Protein AF-A0A077QL08-F1 (afdb_monomer)

Secondary structure (DSSP, 8-state):
----SSSTTGGGT--HHHHHHHHHHHHHHHHHTT-HHHHT-GGGSTTTTT--------SPPP--HHHHHHHHHHHHHH-HHHHHHHHHHHHHT--HHHHHHGGGTHHHHHHHHHHHHHHHHHTTT-SS--SSHHHHHHHHHHHHHHTT--GGGSS--

Nearest PDB structures (foldseek):
  7qj9-assembly1_l  TM=2.020E-01  e=8.442E+00  Homo sapiens

Solvent-accessible surface area (backbone atoms only — not comparable to full-atom values): 9547 Å² total; per-residue (Å²): 140,86,89,85,82,68,55,81,62,60,74,69,71,54,57,55,63,57,57,53,49,51,54,50,50,50,36,49,51,28,46,75,72,69,36,52,73,61,49,70,28,70,79,72,31,50,65,71,52,68,49,57,87,66,78,85,75,73,93,76,76,86,83,50,69,73,63,47,52,59,52,44,53,57,28,47,76,72,34,62,67,58,26,51,34,55,52,49,20,66,77,70,68,41,52,77,66,53,33,73,61,37,76,84,46,49,68,61,51,48,55,52,48,55,52,48,50,55,49,10,63,78,48,81,70,28,81,60,92,46,98,47,69,68,56,33,53,49,50,48,58,55,51,41,45,73,74,61,68,48,86,80,73,84,78,81,133

Structure (mmCIF, N/CA/C/O backbone):
data_AF-A0A077QL08-F1
#
_entry.id   AF-A0A077QL08-F1
#
loop_
_atom_site.group_PDB
_atom_site.id
_atom_site.type_symbol
_atom_site.label_atom_id
_atom_site.label_alt_id
_atom_site.label_comp_id
_atom_site.label_asym_id
_atom_site.label_entity_id
_atom_site.label_seq_id
_atom_site.pdbx_PDB_ins_code
_atom_site.Cartn_x
_atom_site.Cartn_y
_atom_site.Cartn_z
_atom_site.occupancy
_atom_site.B_iso_or_equiv
_atom_site.auth_seq_id
_atom_site.auth_comp_id
_atom_site.auth_asym_id
_atom_site.auth_atom_id
_atom_site.pdbx_PDB_model_num
ATOM 1 N N . MET A 1 1 ? 16.207 -1.515 -48.789 1.00 38.66 1 MET A N 1
ATOM 2 C CA . MET A 1 1 ? 15.641 -2.807 -48.350 1.00 38.66 1 MET A CA 1
ATOM 3 C C . MET A 1 1 ? 16.677 -3.534 -47.507 1.00 38.66 1 MET A C 1
ATOM 5 O O . MET A 1 1 ? 17.671 -3.968 -48.064 1.00 38.66 1 MET A O 1
ATOM 9 N N . ASN A 1 2 ? 16.485 -3.603 -46.186 1.00 32.75 2 ASN A N 1
ATOM 10 C CA . ASN A 1 2 ? 17.040 -4.668 -45.342 1.00 32.75 2 ASN A CA 1
ATOM 11 C C . ASN A 1 2 ? 16.277 -4.679 -44.001 1.00 32.75 2 ASN A C 1
ATOM 13 O O . ASN A 1 2 ? 16.663 -4.019 -43.041 1.00 32.75 2 ASN A O 1
ATOM 17 N N . THR A 1 3 ? 15.128 -5.354 -43.971 1.00 37.84 3 THR A N 1
ATOM 18 C CA . THR A 1 3 ? 14.244 -5.509 -42.798 1.00 37.84 3 THR A CA 1
ATOM 19 C C . THR A 1 3 ? 14.320 -6.941 -42.257 1.00 37.84 3 THR A C 1
ATOM 21 O O . THR A 1 3 ? 13.299 -7.570 -42.003 1.00 37.84 3 THR A O 1
ATOM 24 N N . GLY A 1 4 ? 15.530 -7.494 -42.141 1.00 39.28 4 GLY A N 1
ATOM 25 C CA . GLY A 1 4 ? 15.751 -8.922 -41.869 1.00 39.28 4 GLY A CA 1
ATOM 26 C C . GLY A 1 4 ? 16.067 -9.313 -40.420 1.00 39.28 4 GLY A C 1
ATOM 27 O O . GLY A 1 4 ? 16.577 -10.406 -40.214 1.00 39.28 4 GLY A O 1
ATOM 28 N N . GLY A 1 5 ? 15.845 -8.454 -39.416 1.00 40.09 5 GLY A N 1
ATOM 29 C CA . GLY A 1 5 ? 16.448 -8.664 -38.085 1.00 40.09 5 GLY A CA 1
ATOM 30 C C . GLY A 1 5 ? 15.536 -8.929 -36.882 1.00 40.09 5 GLY A C 1
ATOM 31 O O . GLY A 1 5 ? 16.052 -9.337 -35.849 1.00 40.09 5 GLY A O 1
ATOM 32 N N . SER A 1 6 ? 14.220 -8.688 -36.937 1.00 46.84 6 SER A N 1
ATOM 33 C CA . SER A 1 6 ? 13.403 -8.616 -35.701 1.00 46.84 6 SER A CA 1
ATOM 34 C C . SER A 1 6 ? 12.087 -9.395 -35.750 1.00 46.84 6 SER A C 1
ATOM 36 O O . SER A 1 6 ? 11.026 -8.899 -35.373 1.00 46.84 6 SER A O 1
ATOM 38 N N . THR A 1 7 ? 12.127 -10.635 -36.234 1.00 46.81 7 THR A N 1
ATOM 39 C CA . THR A 1 7 ? 10.940 -11.512 -36.244 1.00 46.81 7 THR A CA 1
ATOM 40 C C . THR A 1 7 ? 11.072 -12.746 -35.353 1.00 46.81 7 THR A C 1
ATOM 42 O O . THR A 1 7 ? 10.050 -13.226 -34.878 1.00 46.81 7 THR A O 1
ATOM 45 N N . ALA A 1 8 ? 12.286 -13.207 -35.025 1.00 48.47 8 ALA A N 1
ATOM 46 C CA . ALA A 1 8 ? 12.485 -14.521 -34.394 1.00 48.47 8 ALA A CA 1
ATOM 47 C C . ALA A 1 8 ? 12.072 -14.631 -32.907 1.00 48.47 8 ALA A C 1
ATOM 49 O O . ALA A 1 8 ? 11.706 -15.713 -32.456 1.00 48.47 8 ALA A O 1
ATOM 50 N N . TYR A 1 9 ? 12.114 -13.539 -32.131 1.00 53.44 9 TYR A N 1
ATOM 51 C CA . TYR A 1 9 ? 11.704 -13.552 -30.711 1.00 53.44 9 TYR A CA 1
ATOM 52 C C . TYR A 1 9 ? 10.244 -13.125 -30.510 1.00 53.44 9 TYR A C 1
ATOM 54 O O . TYR A 1 9 ? 9.541 -13.667 -29.660 1.00 53.44 9 TYR A O 1
ATOM 62 N N . SER A 1 10 ? 9.748 -12.203 -31.342 1.00 53.22 10 SER A N 1
ATOM 63 C CA . SER A 1 10 ? 8.327 -11.822 -31.353 1.00 53.22 10 SER A CA 1
ATOM 64 C C . SER A 1 10 ? 7.427 -12.988 -31.786 1.00 53.22 10 SER A C 1
ATOM 66 O O . SER A 1 10 ? 6.291 -13.079 -31.327 1.00 53.22 10 SER A O 1
ATOM 68 N N . SER A 1 11 ? 7.936 -13.915 -32.609 1.00 55.31 11 SER A N 1
ATOM 69 C CA . SER A 1 11 ? 7.238 -15.153 -32.984 1.00 55.31 11 SER A CA 1
ATOM 70 C C . SER A 1 11 ? 7.088 -16.161 -31.838 1.00 55.31 11 SER A C 1
ATOM 72 O O . SER A 1 11 ? 6.297 -17.088 -31.964 1.00 55.31 11 SER A O 1
ATOM 74 N N . GLN A 1 12 ? 7.796 -15.980 -30.715 1.00 66.56 12 GLN A N 1
ATOM 75 C CA . GLN A 1 12 ? 7.643 -16.793 -29.498 1.00 66.56 12 GLN A CA 1
ATOM 76 C C . GLN A 1 12 ? 6.587 -16.225 -28.528 1.00 66.56 12 GLN A C 1
ATOM 78 O O . GLN A 1 12 ? 6.436 -16.720 -27.414 1.00 66.56 12 GLN A O 1
ATOM 83 N N . GLY A 1 13 ? 5.864 -15.165 -28.915 1.00 72.12 13 GLY A N 1
ATOM 84 C CA . GLY A 1 13 ? 4.798 -14.565 -28.100 1.00 72.12 13 GLY A CA 1
ATOM 85 C C . GLY A 1 13 ? 5.284 -13.708 -26.924 1.00 72.12 13 GLY A C 1
ATOM 86 O O . GLY A 1 13 ? 4.476 -13.271 -26.105 1.00 72.12 13 GLY A O 1
ATOM 87 N N . VAL A 1 14 ? 6.588 -13.430 -26.824 1.00 79.00 14 VAL A N 1
ATOM 88 C CA . VAL A 1 14 ? 7.150 -12.600 -25.750 1.00 79.00 14 VAL A CA 1
ATOM 89 C C . VAL A 1 14 ? 6.775 -11.130 -25.960 1.00 79.00 14 VAL A C 1
ATOM 91 O O . VAL A 1 14 ? 6.979 -10.551 -27.029 1.00 79.00 14 VAL A O 1
ATOM 94 N N . ALA A 1 15 ? 6.248 -10.488 -24.915 1.00 81.62 15 ALA A N 1
ATOM 95 C CA . ALA A 1 15 ? 5.868 -9.082 -24.972 1.00 81.62 15 ALA A CA 1
ATOM 96 C C . ALA A 1 15 ? 7.088 -8.178 -25.225 1.00 81.62 15 ALA A C 1
ATOM 98 O O . ALA A 1 15 ? 8.110 -8.282 -24.546 1.00 81.62 15 ALA A O 1
ATOM 99 N N . LYS A 1 16 ? 6.947 -7.193 -26.124 1.00 83.75 16 LYS A N 1
ATOM 100 C CA . LYS A 1 16 ? 8.015 -6.229 -26.467 1.00 83.75 16 LYS A CA 1
ATOM 101 C C . LYS A 1 16 ? 8.669 -5.575 -25.241 1.00 83.75 16 LYS A C 1
ATOM 103 O O . LYS A 1 16 ? 9.870 -5.323 -25.244 1.00 83.75 16 LYS A O 1
ATOM 108 N N . ARG A 1 17 ? 7.902 -5.306 -24.175 1.00 82.25 17 ARG A N 1
ATOM 109 C CA . ARG A 1 17 ? 8.410 -4.703 -22.928 1.00 82.25 17 ARG A CA 1
ATOM 110 C C . ARG A 1 17 ? 9.380 -5.623 -22.177 1.00 82.25 17 ARG A C 1
ATOM 112 O O . ARG A 1 17 ? 10.333 -5.116 -21.589 1.00 82.25 17 ARG A O 1
ATOM 119 N N . THR A 1 18 ? 9.158 -6.935 -22.217 1.00 84.88 18 THR A N 1
ATOM 120 C CA . THR A 1 18 ? 10.048 -7.939 -21.619 1.00 84.88 18 THR A CA 1
ATOM 121 C C . THR A 1 18 ? 11.399 -7.921 -22.322 1.00 84.88 18 THR A C 1
ATOM 123 O O . THR A 1 18 ? 12.413 -7.679 -21.675 1.00 84.88 18 THR A O 1
ATOM 126 N N . VAL A 1 19 ? 11.400 -7.978 -23.657 1.00 86.25 19 VAL A N 1
ATOM 127 C CA . VAL A 1 19 ? 12.632 -7.906 -24.463 1.00 86.25 19 VAL A CA 1
ATOM 128 C C . VAL A 1 19 ? 13.360 -6.567 -24.267 1.00 86.25 19 VAL A C 1
ATOM 130 O O . VAL A 1 19 ? 14.582 -6.508 -24.165 1.00 86.25 19 VAL A O 1
ATOM 133 N N . GLN A 1 20 ? 12.627 -5.454 -24.135 1.00 86.56 20 GLN A N 1
ATOM 134 C CA . GLN A 1 20 ? 13.236 -4.162 -23.790 1.00 86.56 20 GLN A CA 1
ATOM 135 C C . GLN A 1 20 ? 13.911 -4.156 -22.407 1.00 86.56 20 GLN A C 1
ATOM 137 O O . GLN A 1 20 ? 14.927 -3.473 -22.231 1.00 86.56 20 GLN A O 1
ATOM 142 N N . ASN A 1 21 ? 13.328 -4.835 -21.415 1.00 86.94 21 ASN A N 1
ATOM 143 C CA . ASN A 1 21 ? 13.916 -4.959 -20.081 1.00 86.94 21 ASN A CA 1
ATOM 144 C C . ASN A 1 21 ? 15.188 -5.807 -20.127 1.00 86.94 21 ASN A C 1
ATOM 146 O O . ASN A 1 21 ? 16.210 -5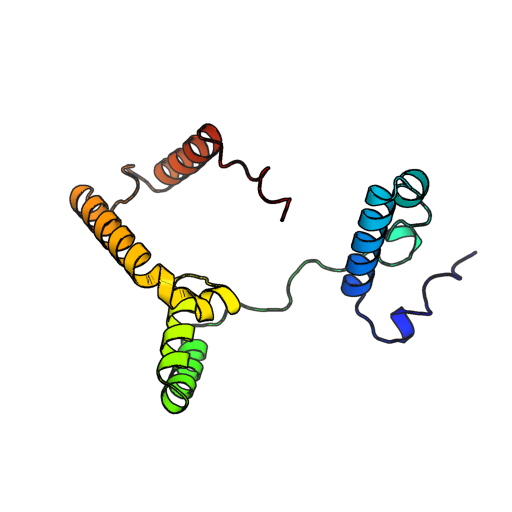.366 -19.609 1.00 86.94 21 ASN A O 1
ATOM 150 N N . GLU A 1 22 ? 15.155 -6.943 -20.821 1.00 88.31 22 GLU A N 1
ATOM 151 C CA . GLU A 1 22 ? 16.322 -7.805 -21.046 1.00 88.31 22 GLU A CA 1
ATOM 152 C C . GLU A 1 22 ? 17.462 -7.043 -21.728 1.00 88.31 22 GLU A C 1
ATOM 154 O O . GLU A 1 22 ? 18.576 -7.003 -21.215 1.00 88.31 22 GLU A O 1
ATOM 159 N N . MET A 1 23 ? 17.176 -6.317 -22.814 1.00 88.00 23 MET A N 1
ATOM 160 C CA . MET A 1 23 ? 18.171 -5.470 -23.484 1.00 88.00 23 MET A CA 1
ATOM 161 C C . MET A 1 23 ? 18.752 -4.389 -22.567 1.00 88.00 23 MET A C 1
ATOM 163 O O . 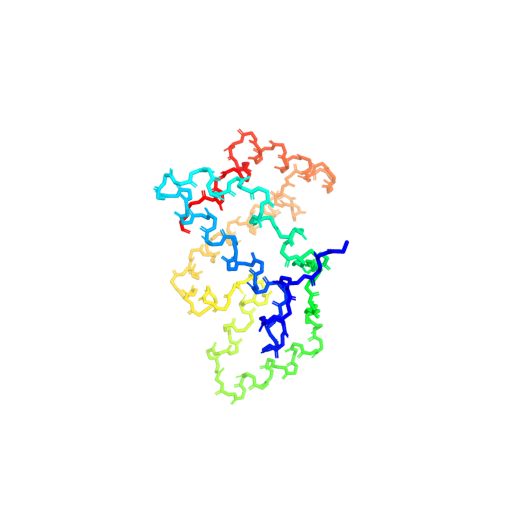MET A 1 23 ? 19.906 -3.991 -22.716 1.00 88.00 23 MET A O 1
ATOM 167 N N . SER A 1 24 ? 17.963 -3.880 -21.619 1.00 85.81 24 SER A N 1
ATOM 168 C CA . SER A 1 24 ? 18.448 -2.903 -20.639 1.00 85.81 24 SER A CA 1
ATOM 169 C C . SER A 1 24 ? 19.354 -3.552 -19.592 1.00 85.81 24 SER A C 1
ATOM 171 O O . SER A 1 24 ? 20.355 -2.947 -19.215 1.00 85.81 24 SER A O 1
ATOM 173 N N . ALA A 1 25 ? 19.058 -4.788 -19.183 1.00 87.69 25 ALA A N 1
ATOM 174 C CA . ALA A 1 2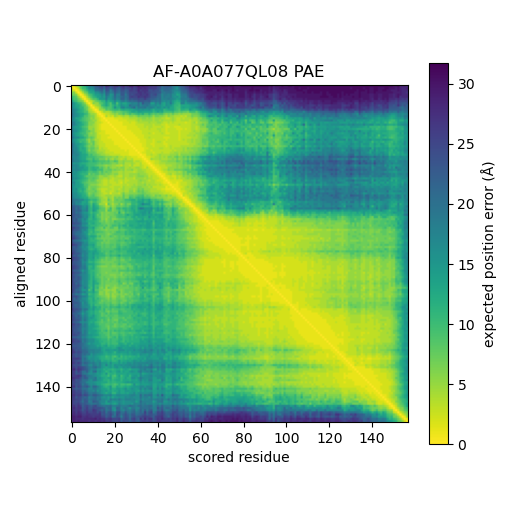5 ? 19.934 -5.582 -18.328 1.00 87.69 25 ALA A CA 1
ATOM 175 C C . ALA A 1 25 ? 21.259 -5.917 -19.035 1.00 87.69 25 ALA A C 1
ATOM 177 O O . ALA A 1 25 ? 22.321 -5.684 -18.467 1.00 87.69 25 ALA A O 1
ATOM 178 N N . LEU A 1 26 ? 21.215 -6.354 -20.298 1.00 87.94 26 LEU A N 1
ATOM 179 C CA . LEU A 1 26 ? 22.412 -6.635 -21.101 1.00 87.94 26 LEU A CA 1
ATOM 180 C C . LEU A 1 26 ? 23.315 -5.406 -21.250 1.00 87.94 26 LEU A C 1
ATOM 182 O O . LEU A 1 26 ? 24.525 -5.504 -21.071 1.00 87.94 26 LEU A O 1
ATOM 186 N N . ARG A 1 27 ? 22.736 -4.227 -21.505 1.00 86.38 27 ARG A N 1
ATOM 187 C CA . ARG A 1 27 ? 23.502 -2.971 -21.546 1.00 86.38 27 ARG A CA 1
ATOM 188 C C . ARG A 1 27 ? 24.160 -2.652 -20.203 1.00 86.38 27 ARG A C 1
ATOM 190 O O . ARG A 1 27 ? 25.318 -2.250 -20.189 1.00 86.38 27 ARG A O 1
ATOM 197 N N . ASN A 1 28 ? 23.469 -2.876 -19.083 1.00 87.19 28 ASN A N 1
ATOM 198 C CA . ASN A 1 28 ? 24.083 -2.719 -17.761 1.00 87.19 28 ASN A CA 1
ATOM 199 C C . ASN A 1 28 ? 25.248 -3.701 -17.552 1.00 87.19 28 ASN A C 1
ATOM 201 O O . ASN A 1 28 ? 26.287 -3.285 -17.051 1.00 87.19 28 ASN A O 1
ATOM 205 N N . ILE A 1 29 ? 25.114 -4.961 -17.980 1.00 89.75 29 ILE A N 1
ATOM 206 C CA . ILE A 1 29 ? 26.195 -5.958 -17.904 1.00 89.75 29 ILE A CA 1
ATOM 207 C C . ILE A 1 29 ? 27.399 -5.519 -18.744 1.00 89.75 29 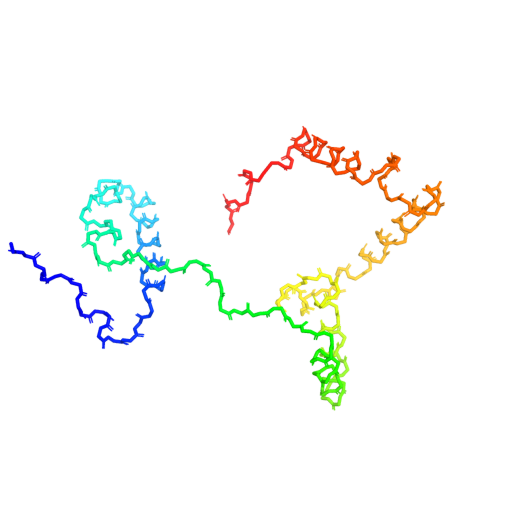ILE A C 1
ATOM 209 O O . ILE A 1 29 ? 28.521 -5.536 -18.249 1.00 89.75 29 ILE A O 1
ATOM 213 N N . PHE A 1 30 ? 27.185 -5.065 -19.984 1.00 88.88 30 PHE A N 1
ATOM 214 C CA . PHE A 1 30 ? 28.266 -4.552 -20.833 1.00 88.88 30 PHE A CA 1
ATOM 215 C C . PHE A 1 30 ? 28.971 -3.356 -20.204 1.00 88.88 30 PHE A C 1
ATOM 217 O O . PHE A 1 30 ? 30.196 -3.301 -20.226 1.00 88.88 30 PHE A O 1
ATOM 224 N N . ARG A 1 31 ? 28.223 -2.441 -19.583 1.00 85.75 31 ARG A N 1
ATOM 225 C CA . ARG A 1 31 ? 28.811 -1.319 -18.849 1.00 85.75 31 ARG A CA 1
ATOM 226 C C . ARG A 1 31 ? 29.677 -1.795 -17.683 1.00 85.75 31 ARG A C 1
ATOM 228 O O . ARG A 1 31 ? 30.813 -1.358 -17.554 1.00 85.75 31 ARG A O 1
ATOM 235 N N . MET A 1 32 ? 29.168 -2.717 -16.865 1.00 86.88 32 MET A N 1
ATOM 236 C CA . MET A 1 32 ? 29.911 -3.280 -15.729 1.00 86.88 32 MET A CA 1
ATOM 237 C C . MET A 1 32 ? 31.164 -4.050 -16.167 1.00 86.88 32 MET A C 1
ATOM 239 O O . MET A 1 32 ? 32.170 -4.025 -15.468 1.00 86.88 32 MET A O 1
ATOM 243 N N . ALA A 1 33 ? 31.123 -4.696 -17.334 1.00 90.56 33 ALA A N 1
ATOM 244 C CA . ALA A 1 33 ? 32.255 -5.404 -17.929 1.00 90.56 33 ALA A CA 1
ATOM 245 C C . ALA A 1 33 ? 33.257 -4.479 -18.659 1.00 90.56 33 ALA A C 1
ATOM 247 O O . ALA A 1 33 ? 34.211 -4.970 -19.261 1.00 90.56 33 ALA A O 1
ATOM 248 N N . GLY A 1 34 ? 33.045 -3.155 -18.653 1.00 87.69 34 GLY A N 1
ATOM 249 C CA . GLY A 1 34 ? 33.899 -2.181 -19.347 1.00 87.69 34 GLY A CA 1
ATOM 250 C C . GLY A 1 34 ? 33.729 -2.160 -20.873 1.00 87.69 34 GLY A C 1
ATOM 251 O O . GLY A 1 34 ? 34.553 -1.600 -21.594 1.00 87.69 34 GLY A O 1
ATOM 252 N N . TRP A 1 35 ? 32.666 -2.764 -21.405 1.00 86.00 35 TRP A N 1
ATOM 253 C CA . TRP A 1 35 ? 32.361 -2.828 -22.838 1.00 86.00 35 TRP A CA 1
ATOM 254 C C . TRP A 1 35 ? 31.501 -1.643 -23.303 1.00 86.00 35 TRP A C 1
ATOM 256 O O . TRP A 1 35 ? 30.479 -1.807 -23.974 1.00 86.00 35 TRP A O 1
ATOM 266 N N . GLU A 1 36 ? 31.932 -0.423 -22.990 1.00 82.00 36 GLU A N 1
ATOM 267 C CA . GLU A 1 36 ? 31.185 0.817 -23.269 1.00 82.00 36 GLU A CA 1
ATOM 268 C C . GLU A 1 36 ? 30.871 1.012 -24.764 1.00 82.00 36 GLU A C 1
ATOM 270 O O . GLU A 1 36 ? 29.809 1.516 -25.138 1.00 82.00 36 GLU A O 1
ATOM 275 N N . LYS A 1 37 ? 31.759 0.536 -25.649 1.00 80.81 37 LYS A N 1
ATOM 276 C CA . LYS A 1 37 ? 31.563 0.575 -27.110 1.00 80.81 37 LYS A CA 1
ATOM 277 C C . LYS A 1 37 ? 30.389 -0.292 -27.579 1.00 80.81 37 LYS A C 1
ATOM 279 O O . LYS A 1 37 ? 29.754 0.026 -28.582 1.00 80.81 37 LYS A O 1
ATOM 284 N N . LEU A 1 38 ? 30.115 -1.395 -26.881 1.00 78.75 38 LEU A N 1
ATOM 285 C CA . LEU A 1 38 ? 28.969 -2.260 -27.165 1.00 78.75 38 LEU A CA 1
ATOM 286 C C . LEU A 1 38 ? 27.699 -1.676 -26.550 1.00 78.75 38 LEU A C 1
ATOM 288 O O . LEU A 1 38 ? 26.673 -1.627 -27.218 1.00 78.75 38 LEU A O 1
ATOM 292 N N . GLU A 1 39 ? 27.771 -1.156 -25.325 1.00 78.06 39 GLU A N 1
ATOM 293 C CA . GLU A 1 39 ? 26.635 -0.498 -24.672 1.00 78.06 39 GLU A CA 1
ATOM 294 C C . GLU A 1 39 ? 26.057 0.657 -25.510 1.00 78.06 39 GLU A C 1
ATOM 296 O O . GLU A 1 39 ? 24.845 0.736 -25.722 1.00 78.06 39 GLU A O 1
ATOM 301 N N . THR A 1 40 ? 26.932 1.534 -26.006 1.00 78.12 40 THR A N 1
ATOM 302 C CA . THR A 1 40 ? 26.567 2.740 -26.769 1.00 78.12 40 THR A CA 1
ATOM 303 C C . THR A 1 40 ? 26.327 2.472 -28.252 1.00 78.12 40 THR A C 1
ATOM 305 O O . THR A 1 40 ? 25.969 3.383 -29.001 1.00 78.12 40 THR A O 1
ATOM 308 N N . SER A 1 41 ? 26.499 1.223 -28.695 1.00 83.69 41 SER A N 1
ATOM 309 C CA . SER A 1 41 ? 26.391 0.864 -30.103 1.00 83.69 41 SER A CA 1
ATOM 310 C C . SER A 1 41 ? 24.992 1.187 -30.650 1.00 83.69 41 SER A C 1
ATOM 312 O O . SER A 1 41 ? 24.001 0.617 -30.178 1.00 83.69 41 SER A O 1
ATOM 314 N N . PRO A 1 42 ? 24.876 2.006 -31.716 1.00 80.56 42 PRO A N 1
ATOM 315 C CA . PRO A 1 42 ? 23.592 2.300 -32.359 1.00 80.56 42 PRO A CA 1
ATOM 316 C C . PRO A 1 42 ? 22.850 1.041 -32.834 1.00 80.56 42 PRO A C 1
ATOM 318 O O . PRO A 1 42 ? 21.618 1.018 -32.875 1.00 80.56 42 PRO A O 1
ATOM 321 N N . ARG A 1 43 ? 23.599 -0.033 -33.136 1.00 81.62 43 ARG A N 1
ATOM 322 C CA . ARG A 1 43 ? 23.075 -1.337 -33.575 1.00 81.62 43 ARG A CA 1
ATOM 323 C C . ARG A 1 43 ? 22.305 -2.079 -32.480 1.00 81.62 43 ARG A C 1
ATOM 325 O O . ARG A 1 43 ? 21.435 -2.879 -32.799 1.00 81.62 43 ARG A O 1
ATOM 332 N N . LEU A 1 44 ? 22.599 -1.797 -31.210 1.00 78.81 44 LEU A N 1
ATOM 333 C CA . LEU A 1 44 ? 21.948 -2.403 -30.043 1.00 78.81 44 LEU A CA 1
ATOM 334 C C . LEU A 1 44 ? 20.856 -1.499 -29.445 1.00 78.81 44 LEU A C 1
ATOM 336 O O . LEU A 1 44 ? 20.341 -1.755 -28.351 1.00 78.81 44 LEU A O 1
ATOM 340 N N . SER A 1 45 ? 20.475 -0.438 -30.164 1.00 81.81 45 SER A N 1
ATOM 341 C CA . SER A 1 45 ? 19.369 0.428 -29.770 1.00 81.81 45 SER A CA 1
ATOM 342 C C . SER A 1 45 ? 18.019 -0.267 -29.971 1.00 81.81 45 SER A C 1
ATOM 344 O O . SER A 1 45 ? 17.789 -0.978 -30.949 1.00 81.81 45 SER A O 1
ATOM 346 N N . ASN A 1 46 ? 17.068 -0.008 -29.070 1.00 84.19 46 ASN A N 1
ATOM 347 C CA . ASN A 1 46 ? 15.722 -0.583 -29.173 1.00 84.19 46 ASN A CA 1
ATOM 348 C C . ASN A 1 46 ? 14.995 -0.160 -30.469 1.00 84.19 46 ASN A C 1
ATOM 350 O O . ASN A 1 46 ? 14.090 -0.862 -30.904 1.00 84.19 46 ASN A O 1
ATOM 354 N N . GLN A 1 47 ? 15.368 0.972 -31.080 1.00 81.88 47 GLN A N 1
ATOM 355 C CA . GLN A 1 47 ? 14.820 1.407 -32.369 1.00 81.88 47 GLN A CA 1
ATOM 356 C C . GLN A 1 47 ? 15.306 0.521 -33.519 1.00 81.88 47 GLN A C 1
ATOM 358 O O . GLN A 1 47 ? 14.482 0.015 -34.275 1.00 81.88 47 GLN A O 1
ATOM 363 N N . VAL A 1 48 ? 16.620 0.283 -33.612 1.00 82.50 48 VAL A N 1
ATOM 364 C CA . VAL A 1 48 ? 17.213 -0.573 -34.656 1.00 82.50 48 VAL A CA 1
ATOM 365 C C . VAL A 1 48 ? 16.773 -2.028 -34.495 1.00 82.50 48 VAL A C 1
ATOM 367 O O . VAL A 1 48 ? 16.535 -2.717 -35.481 1.00 82.50 48 VAL A O 1
ATOM 370 N N . LEU A 1 49 ? 16.568 -2.470 -33.254 1.00 81.94 49 LEU A N 1
ATOM 371 C CA . LEU A 1 49 ? 16.060 -3.806 -32.948 1.00 81.94 49 LEU A CA 1
ATOM 372 C C . LEU A 1 49 ? 14.542 -3.958 -33.166 1.00 81.94 49 LEU A C 1
ATOM 374 O O . LEU A 1 49 ? 14.000 -5.019 -32.876 1.00 81.94 49 LEU A O 1
ATOM 378 N N . GLY A 1 50 ? 13.819 -2.931 -33.636 1.00 81.94 50 GLY A N 1
ATOM 379 C CA . GLY A 1 50 ? 12.362 -3.003 -33.842 1.00 81.94 50 GLY A CA 1
ATOM 380 C C . GLY A 1 50 ? 11.547 -3.148 -32.546 1.00 81.94 50 GLY A C 1
ATOM 381 O O . GLY A 1 50 ? 10.362 -3.479 -32.570 1.00 81.94 50 GLY 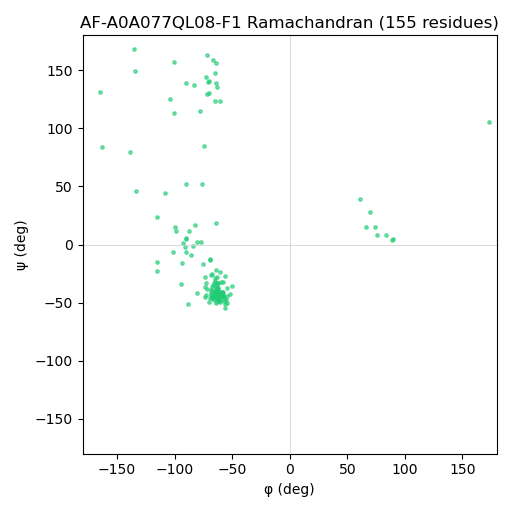A O 1
ATOM 382 N N . LEU A 1 51 ? 12.176 -2.885 -31.399 1.00 80.81 51 LEU A N 1
ATOM 383 C CA . LEU A 1 51 ? 11.580 -2.964 -30.068 1.00 80.81 51 LEU A CA 1
ATOM 384 C C . LEU A 1 51 ? 10.946 -1.633 -29.637 1.00 80.81 51 LEU A C 1
ATOM 386 O O . LEU A 1 51 ? 10.524 -1.510 -28.492 1.00 80.81 51 LEU A O 1
ATOM 390 N N . SER A 1 52 ? 10.898 -0.610 -30.493 1.00 77.75 52 SER A N 1
ATOM 391 C CA . SER A 1 52 ? 10.290 0.691 -30.188 1.00 77.75 52 SER A CA 1
ATOM 392 C C . SER A 1 52 ? 8.750 0.627 -30.118 1.00 77.75 52 SER A C 1
ATOM 394 O O . SER A 1 52 ? 8.119 -0.337 -30.553 1.00 77.75 52 SER A O 1
ATOM 396 N N . GLY A 1 53 ? 8.130 1.649 -29.512 1.00 80.31 53 GLY A N 1
ATOM 397 C CA . GLY A 1 53 ? 6.667 1.812 -29.490 1.00 80.31 53 GLY A CA 1
ATOM 398 C C . GLY A 1 53 ? 5.904 1.034 -28.408 1.00 80.31 53 GLY A C 1
ATOM 399 O O . GLY A 1 53 ? 4.678 1.018 -28.431 1.00 80.31 53 GLY A O 1
ATOM 400 N N . ALA A 1 54 ? 6.580 0.398 -27.446 1.00 78.25 54 ALA A N 1
ATOM 401 C CA . ALA A 1 54 ? 5.890 -0.205 -26.301 1.00 78.25 54 ALA A CA 1
ATOM 402 C C . ALA A 1 54 ? 5.329 0.878 -25.359 1.00 78.25 54 ALA A C 1
ATOM 404 O O . ALA A 1 54 ? 6.056 1.786 -24.948 1.00 78.25 54 ALA A O 1
ATOM 405 N N . SER A 1 55 ? 4.053 0.760 -24.983 1.00 80.31 55 SER A N 1
ATOM 406 C CA . SER A 1 55 ? 3.432 1.649 -23.998 1.00 80.31 55 SER A CA 1
ATOM 407 C C . SER A 1 55 ? 3.989 1.394 -22.596 1.00 80.31 55 SER A C 1
ATOM 409 O O . SER A 1 55 ? 4.212 0.251 -22.194 1.00 80.31 55 SER A O 1
ATOM 411 N N . ARG A 1 56 ? 4.201 2.476 -21.838 1.00 73.25 56 ARG A N 1
ATOM 412 C CA . ARG A 1 56 ? 4.495 2.417 -20.396 1.00 73.25 56 ARG A CA 1
ATOM 413 C C . ARG A 1 56 ? 3.234 2.467 -19.534 1.00 73.25 56 ARG A C 1
ATOM 415 O O . ARG A 1 56 ? 3.346 2.324 -18.320 1.00 73.25 56 ARG A O 1
ATOM 422 N N . ALA A 1 57 ? 2.064 2.686 -20.135 1.00 76.31 57 ALA A N 1
ATOM 423 C CA . ALA A 1 57 ? 0.810 2.681 -19.403 1.00 76.31 57 ALA A CA 1
ATOM 424 C C . ALA A 1 57 ? 0.555 1.270 -18.858 1.00 76.31 57 ALA A C 1
ATOM 426 O O . ALA A 1 57 ? 0.553 0.293 -19.608 1.00 76.31 57 ALA A O 1
ATOM 427 N N . GLY A 1 58 ? 0.380 1.164 -17.543 1.00 75.06 58 GLY A N 1
ATOM 428 C CA . GLY A 1 58 ? -0.037 -0.086 -16.923 1.00 75.06 58 GLY A CA 1
ATOM 429 C C . GLY A 1 58 ? -1.446 -0.463 -17.377 1.00 75.06 58 GLY A C 1
ATOM 430 O O . GLY A 1 58 ? -2.285 0.402 -17.603 1.00 75.06 58 GLY A O 1
ATOM 431 N N . THR A 1 59 ? -1.716 -1.760 -17.486 1.00 79.31 59 THR A N 1
ATOM 432 C CA . THR A 1 59 ? -3.052 -2.287 -17.816 1.00 79.31 59 THR A CA 1
ATOM 433 C C . THR A 1 59 ? -3.949 -2.453 -16.588 1.00 79.31 59 THR A C 1
ATOM 435 O O . THR A 1 59 ? -5.133 -2.753 -16.717 1.00 79.31 59 THR A O 1
ATOM 438 N N . LYS A 1 60 ? -3.391 -2.288 -15.383 1.00 82.88 60 LYS A N 1
ATOM 439 C CA . LYS A 1 60 ? -4.105 -2.472 -14.118 1.00 82.88 60 LYS A CA 1
ATOM 440 C C . LYS A 1 60 ? -4.883 -1.210 -13.755 1.00 82.88 60 LYS A C 1
ATOM 442 O O . LYS A 1 60 ? -4.349 -0.108 -13.849 1.00 82.88 60 LYS A O 1
ATOM 447 N N . GLN A 1 61 ? -6.113 -1.396 -13.289 1.00 83.56 61 GLN A N 1
ATOM 448 C CA . GLN A 1 61 ? -6.958 -0.330 -12.754 1.00 83.56 61 GLN A CA 1
ATOM 449 C C . GLN A 1 61 ? -6.938 -0.341 -11.221 1.00 83.56 61 GLN A C 1
ATOM 451 O O . GLN A 1 61 ? -6.635 -1.364 -10.601 1.00 83.56 61 GLN A O 1
ATOM 456 N N . ALA A 1 62 ? -7.250 0.804 -10.611 1.00 86.31 62 ALA A N 1
ATOM 457 C CA . ALA A 1 62 ? -7.402 0.904 -9.164 1.00 86.31 62 ALA A CA 1
ATOM 458 C C . ALA A 1 62 ? -8.590 0.051 -8.691 1.00 86.31 62 ALA A C 1
ATOM 460 O O . ALA A 1 62 ? -9.631 0.030 -9.341 1.00 86.31 62 ALA A O 1
ATOM 461 N N . ILE A 1 63 ? -8.434 -0.646 -7.561 1.00 90.06 63 ILE A N 1
ATOM 462 C CA . ILE A 1 63 ? -9.477 -1.521 -7.007 1.00 90.06 63 ILE A CA 1
ATOM 463 C C . ILE A 1 63 ? -10.538 -0.660 -6.296 1.00 90.06 63 ILE A C 1
ATOM 465 O O . ILE A 1 63 ? -10.206 -0.062 -5.260 1.00 90.06 63 ILE A O 1
ATOM 469 N N . PRO A 1 64 ? -11.796 -0.627 -6.786 1.00 94.44 64 PRO A N 1
ATOM 470 C CA . PRO A 1 64 ? -12.879 0.109 -6.138 1.00 94.44 64 PRO A CA 1
ATOM 471 C C . PRO A 1 64 ? -13.208 -0.451 -4.752 1.00 94.44 64 PRO A C 1
ATOM 473 O O . PRO A 1 64 ? -12.988 -1.636 -4.487 1.00 94.44 64 PRO A O 1
ATOM 476 N N . ASP A 1 65 ? -13.790 0.379 -3.885 1.00 93.62 65 ASP A N 1
ATOM 477 C CA . ASP A 1 65 ? -14.151 -0.023 -2.517 1.00 93.62 65 ASP A CA 1
ATOM 478 C C . ASP A 1 65 ? -15.124 -1.206 -2.492 1.00 93.62 65 ASP A C 1
ATOM 480 O O . ASP A 1 65 ? -14.902 -2.162 -1.752 1.00 93.62 65 ASP A O 1
ATOM 484 N N . ALA A 1 66 ? -16.153 -1.199 -3.345 1.00 95.00 66 ALA A N 1
ATOM 485 C CA . ALA A 1 66 ? -17.136 -2.283 -3.413 1.00 95.00 66 ALA A CA 1
ATOM 486 C C . ALA A 1 66 ? -16.479 -3.640 -3.721 1.00 95.00 66 ALA A C 1
ATOM 488 O O . ALA A 1 66 ? -16.713 -4.630 -3.028 1.00 95.00 66 ALA A O 1
ATOM 489 N N . THR A 1 67 ? -15.589 -3.673 -4.716 1.00 95.31 67 THR A N 1
ATOM 490 C CA . THR A 1 67 ? -14.830 -4.878 -5.074 1.00 95.31 67 THR A CA 1
ATOM 491 C C . THR A 1 67 ? -13.910 -5.309 -3.938 1.00 95.31 67 THR A C 1
ATOM 493 O O . THR A 1 67 ? -13.796 -6.501 -3.654 1.00 95.31 67 THR A O 1
ATOM 496 N N . PHE A 1 68 ? -13.268 -4.350 -3.266 1.00 95.69 68 PHE A N 1
ATOM 497 C CA . PHE A 1 68 ? -12.405 -4.648 -2.131 1.00 95.69 68 PHE A CA 1
ATOM 498 C C . PHE A 1 68 ? -13.172 -5.323 -0.992 1.00 95.69 68 PHE A C 1
ATOM 500 O O . PHE A 1 68 ? -12.677 -6.308 -0.455 1.00 95.69 68 PHE A O 1
ATOM 507 N N . GLN A 1 69 ? -14.383 -4.861 -0.666 1.00 95.69 69 GLN A N 1
ATOM 508 C CA . GLN A 1 69 ? -15.170 -5.454 0.420 1.00 95.69 69 GLN A CA 1
ATOM 509 C C . GLN A 1 69 ? -15.541 -6.913 0.152 1.00 95.69 69 GLN A C 1
ATOM 511 O O . GLN A 1 69 ? -15.412 -7.753 1.039 1.00 95.69 69 GLN A O 1
ATOM 516 N N . VAL A 1 70 ? -15.914 -7.246 -1.086 1.00 96.69 70 VAL A N 1
ATOM 517 C CA . VAL A 1 70 ? -16.198 -8.639 -1.472 1.00 96.69 70 VAL A CA 1
ATOM 518 C C . VAL A 1 70 ? -14.960 -9.524 -1.301 1.00 96.69 70 VAL A C 1
ATOM 520 O O . VAL A 1 70 ? -15.055 -10.647 -0.809 1.00 96.69 70 VAL A O 1
ATOM 523 N N . VAL A 1 71 ? -13.781 -9.032 -1.695 1.00 95.88 71 VAL A N 1
ATOM 524 C CA . VAL A 1 71 ? -12.518 -9.770 -1.527 1.00 95.88 71 VAL A CA 1
ATOM 525 C C . VAL A 1 71 ? -12.136 -9.883 -0.052 1.00 95.88 71 VAL A C 1
ATOM 527 O O . VAL A 1 71 ? -11.676 -10.938 0.374 1.00 95.88 71 VAL A O 1
ATOM 530 N N . TYR A 1 72 ? -12.350 -8.827 0.731 1.00 96.50 72 TYR A N 1
ATOM 531 C CA . TYR A 1 72 ? -12.067 -8.811 2.161 1.00 96.50 72 TYR A CA 1
ATOM 532 C C . TYR A 1 72 ? -12.926 -9.824 2.924 1.00 96.50 72 TYR A C 1
ATOM 534 O O . TYR A 1 72 ? -12.397 -10.558 3.753 1.00 96.50 72 TYR A O 1
ATOM 542 N N . GLN A 1 73 ? -14.211 -9.945 2.582 1.00 96.44 73 GLN A N 1
ATOM 543 C CA . GLN A 1 73 ? -15.097 -10.947 3.175 1.00 96.44 73 GLN A CA 1
ATOM 544 C C . GLN A 1 73 ? -14.616 -12.378 2.885 1.00 96.44 73 GLN A C 1
ATOM 546 O O . GLN A 1 73 ? -14.475 -13.186 3.799 1.00 96.44 73 GLN A O 1
ATOM 551 N N . LYS A 1 74 ? -14.242 -12.662 1.632 1.00 97.06 74 LYS A N 1
ATOM 552 C CA . LYS A 1 74 ? -13.643 -13.956 1.254 1.00 97.06 74 LYS A CA 1
ATOM 553 C C . LYS A 1 74 ? -12.308 -14.215 1.955 1.00 97.06 74 LYS A C 1
ATOM 555 O O . LYS A 1 74 ? -11.964 -15.360 2.228 1.00 97.06 74 LYS A O 1
ATOM 560 N N . ALA A 1 75 ? -11.526 -13.165 2.211 1.00 96.44 75 ALA A N 1
ATOM 561 C CA . ALA A 1 75 ? -10.276 -13.281 2.949 1.00 96.44 75 ALA A CA 1
ATOM 562 C C . ALA A 1 75 ? -10.536 -13.638 4.417 1.00 96.44 75 ALA A C 1
ATOM 564 O O . ALA A 1 75 ? -9.869 -14.531 4.924 1.00 96.44 75 ALA A O 1
ATOM 565 N N . LEU A 1 76 ? -11.526 -13.007 5.062 1.00 96.25 76 LEU A N 1
ATOM 566 C CA . LEU A 1 76 ? -11.925 -13.307 6.442 1.00 96.25 76 LEU A CA 1
ATOM 567 C C . LEU A 1 76 ? -12.388 -14.755 6.611 1.00 96.25 76 LEU A C 1
ATOM 569 O O . LEU A 1 76 ? -11.991 -15.408 7.569 1.00 96.25 76 LEU A O 1
ATOM 573 N N . GLU A 1 77 ? -13.188 -15.257 5.669 1.00 96.19 77 GLU A N 1
ATOM 574 C CA . GLU A 1 77 ? -13.646 -16.654 5.657 1.00 96.19 77 GLU A CA 1
ATOM 575 C C . GLU A 1 77 ? -12.492 -17.651 5.508 1.00 96.19 77 GLU A C 1
ATOM 577 O O . GLU A 1 77 ? -12.585 -18.789 5.962 1.00 96.19 77 GLU A O 1
ATOM 582 N N . ARG A 1 78 ? -11.400 -17.230 4.862 1.00 95.62 78 ARG A N 1
ATOM 583 C CA . ARG A 1 78 ? -10.240 -18.077 4.594 1.00 95.62 78 ARG A CA 1
ATOM 584 C C . ARG A 1 78 ? -9.221 -18.065 5.727 1.00 95.62 78 ARG A C 1
ATOM 586 O O . ARG A 1 78 ? -8.744 -19.126 6.112 1.00 95.62 78 ARG A O 1
ATOM 593 N N . ASP A 1 79 ? -8.820 -16.879 6.172 1.00 97.06 79 ASP A N 1
ATOM 594 C CA . ASP A 1 79 ? -7.839 -16.687 7.237 1.00 97.06 79 ASP A CA 1
ATOM 595 C C . ASP A 1 79 ? -7.880 -15.246 7.773 1.00 97.06 79 ASP A C 1
ATOM 597 O O . ASP A 1 79 ? -7.791 -14.264 7.026 1.00 97.06 79 ASP A O 1
ATOM 601 N N . ALA A 1 80 ? -7.942 -15.118 9.098 1.00 94.69 80 ALA A N 1
ATOM 602 C CA . ALA A 1 80 ? -7.963 -13.823 9.767 1.00 94.69 80 ALA A CA 1
ATOM 603 C C . ALA A 1 80 ? -6.663 -13.034 9.533 1.00 94.69 80 ALA A C 1
ATOM 605 O O . ALA A 1 80 ? -6.714 -11.820 9.312 1.00 94.69 80 ALA A O 1
ATOM 606 N N . GLY A 1 81 ? -5.508 -13.711 9.532 1.00 94.44 81 GLY A N 1
ATOM 607 C CA . GLY A 1 81 ? -4.209 -13.083 9.278 1.00 94.44 81 GLY A CA 1
ATOM 608 C C . GLY A 1 81 ? -4.147 -12.467 7.882 1.00 94.44 81 GLY A C 1
ATOM 609 O O . GLY A 1 81 ? -3.841 -11.284 7.729 1.00 94.44 81 GLY A O 1
ATOM 610 N N . PHE A 1 82 ? -4.543 -13.233 6.868 1.00 95.62 82 PHE A N 1
ATOM 611 C CA . PHE A 1 82 ? -4.618 -12.801 5.480 1.00 95.62 82 PHE A CA 1
ATOM 612 C C . PHE A 1 82 ? -5.537 -11.589 5.296 1.00 95.62 82 PHE A C 1
ATOM 614 O O . PHE A 1 82 ? -5.159 -10.629 4.620 1.00 95.62 82 PHE A O 1
ATOM 621 N N . ALA A 1 83 ? -6.712 -11.587 5.931 1.00 96.88 83 ALA A N 1
ATOM 622 C CA . ALA A 1 83 ? -7.625 -10.449 5.888 1.00 96.88 83 ALA A CA 1
ATOM 623 C C . ALA A 1 83 ? -6.999 -9.181 6.494 1.00 96.88 83 ALA A C 1
ATOM 625 O O . ALA A 1 83 ? -7.073 -8.101 5.897 1.00 96.88 83 ALA A O 1
ATOM 626 N N . VAL A 1 84 ? -6.341 -9.296 7.653 1.00 95.50 84 VAL A N 1
ATOM 627 C CA . VAL A 1 84 ? -5.639 -8.170 8.293 1.00 95.50 84 VAL A CA 1
ATOM 628 C C . VAL A 1 84 ? -4.514 -7.650 7.397 1.00 95.50 84 VAL A C 1
ATOM 630 O O . VAL A 1 84 ? -4.439 -6.442 7.160 1.00 95.50 84 VAL A O 1
ATOM 633 N N . THR A 1 85 ? -3.694 -8.536 6.827 1.00 96.06 85 THR A N 1
ATOM 634 C CA . THR A 1 85 ? -2.632 -8.170 5.877 1.00 96.06 85 THR A CA 1
ATOM 635 C C . THR A 1 85 ? -3.191 -7.441 4.655 1.00 96.06 85 THR A C 1
ATOM 637 O O . THR A 1 85 ? -2.646 -6.414 4.250 1.00 96.06 85 THR A O 1
ATOM 640 N N . LEU A 1 86 ? -4.307 -7.917 4.091 1.00 95.88 86 LEU A N 1
ATOM 641 C CA . LEU A 1 86 ? -4.971 -7.285 2.949 1.00 95.88 86 LEU A CA 1
ATOM 642 C C . LEU A 1 86 ? -5.441 -5.859 3.284 1.00 95.88 86 LEU A C 1
ATOM 644 O O . LEU A 1 86 ? -5.263 -4.932 2.489 1.00 95.88 86 LEU A O 1
ATOM 648 N N . LYS A 1 87 ? -6.013 -5.669 4.477 1.00 95.38 87 LYS A N 1
ATOM 649 C CA . LYS A 1 87 ? -6.476 -4.362 4.958 1.00 95.38 87 LYS A CA 1
ATOM 650 C C . LYS A 1 87 ? -5.313 -3.396 5.188 1.00 95.38 87 LYS A C 1
ATOM 652 O O . LYS A 1 87 ? -5.389 -2.250 4.747 1.00 95.38 87 LYS A O 1
ATOM 657 N N . LEU A 1 88 ? -4.225 -3.860 5.806 1.00 95.19 88 LEU A N 1
ATOM 658 C CA . LEU A 1 88 ? -3.012 -3.061 6.008 1.00 95.19 88 LEU A CA 1
ATOM 659 C C . LEU A 1 88 ? -2.375 -2.651 4.677 1.00 95.19 88 LEU A C 1
ATOM 661 O O . LEU A 1 88 ? -2.039 -1.481 4.502 1.00 95.19 88 LEU A O 1
ATOM 665 N N . ALA A 1 89 ? -2.282 -3.572 3.714 1.00 95.19 89 ALA A N 1
ATOM 666 C CA . ALA A 1 89 ? -1.760 -3.270 2.385 1.00 95.19 89 ALA A CA 1
ATOM 667 C C . ALA A 1 89 ? -2.563 -2.164 1.685 1.00 95.19 89 ALA A C 1
ATOM 669 O O . ALA A 1 89 ? -1.971 -1.255 1.104 1.00 95.19 89 ALA A O 1
ATOM 670 N N . ARG A 1 90 ? -3.901 -2.196 1.786 1.00 94.56 90 ARG A N 1
ATOM 671 C CA . ARG A 1 90 ? -4.769 -1.157 1.210 1.00 94.56 90 ARG A CA 1
ATOM 672 C C . ARG A 1 90 ? -4.575 0.202 1.877 1.00 94.56 90 ARG A C 1
ATOM 674 O O . ARG A 1 90 ? -4.466 1.197 1.171 1.00 94.56 90 ARG A O 1
ATOM 681 N N . LEU A 1 91 ? -4.573 0.248 3.209 1.00 93.44 91 LEU A N 1
ATOM 682 C CA . LEU A 1 91 ? -4.530 1.507 3.959 1.00 93.44 91 LEU A CA 1
ATOM 683 C C . LEU A 1 91 ? -3.163 2.190 3.877 1.00 93.44 91 LEU A C 1
ATOM 685 O O . LEU A 1 91 ? -3.092 3.410 3.775 1.00 93.44 91 LEU A O 1
ATOM 689 N N . MET A 1 92 ? -2.090 1.400 3.905 1.00 92.38 92 MET A N 1
ATOM 690 C CA . MET A 1 92 ? -0.719 1.906 3.996 1.00 92.38 92 MET A CA 1
ATOM 691 C C . MET A 1 92 ? 0.016 1.898 2.646 1.00 92.38 92 MET A C 1
ATOM 693 O O . MET A 1 92 ? 1.135 2.393 2.557 1.00 92.38 92 MET A O 1
ATOM 697 N N . GLY A 1 93 ? -0.586 1.337 1.591 1.00 93.31 93 GLY A N 1
ATOM 698 C CA . GLY A 1 93 ? 0.030 1.251 0.264 1.00 93.31 93 GLY A CA 1
ATOM 699 C C . GLY A 1 93 ? 1.210 0.278 0.187 1.00 93.31 93 GLY A C 1
ATOM 700 O O . GLY A 1 93 ? 2.108 0.473 -0.631 1.00 93.31 93 GLY A O 1
ATOM 701 N N . LEU A 1 94 ? 1.223 -0.753 1.038 1.00 94.69 94 LEU A N 1
ATOM 702 C CA . LEU A 1 94 ? 2.319 -1.722 1.110 1.00 94.69 94 LEU A CA 1
ATOM 703 C C . LEU A 1 94 ? 2.333 -2.626 -0.125 1.00 94.69 94 LEU A C 1
ATOM 705 O O . LEU A 1 94 ? 1.294 -3.121 -0.575 1.00 94.69 94 LEU A O 1
ATOM 709 N N . ARG A 1 95 ? 3.528 -2.921 -0.635 1.00 93.44 95 ARG A N 1
ATOM 710 C CA . ARG A 1 95 ? 3.727 -4.008 -1.601 1.00 93.44 95 ARG A CA 1
ATOM 711 C C . ARG A 1 95 ? 3.465 -5.355 -0.932 1.00 93.44 95 ARG A C 1
ATOM 713 O O . ARG A 1 95 ? 3.577 -5.490 0.282 1.00 93.44 95 ARG A O 1
ATOM 720 N N . SER A 1 96 ? 3.170 -6.383 -1.727 1.00 92.62 96 SER A N 1
ATOM 721 C CA . SER A 1 96 ? 2.793 -7.709 -1.211 1.00 92.62 96 SER A CA 1
ATOM 722 C C . SER A 1 96 ? 3.786 -8.272 -0.188 1.00 92.62 96 SER A C 1
ATOM 724 O O . SER A 1 96 ? 3.366 -8.777 0.845 1.00 92.62 96 SER A O 1
ATOM 726 N N . GLN A 1 97 ? 5.093 -8.136 -0.434 1.00 94.31 97 GLN A N 1
ATOM 727 C CA . GLN A 1 97 ? 6.122 -8.582 0.509 1.00 94.31 97 GLN A CA 1
ATOM 728 C C . GLN A 1 97 ? 6.156 -7.728 1.785 1.00 94.31 97 GLN A C 1
ATOM 730 O O . GLN A 1 97 ? 6.183 -8.276 2.885 1.00 94.31 97 GLN A O 1
ATOM 735 N N . GLU A 1 98 ? 6.110 -6.401 1.644 1.00 94.00 98 GLU A N 1
ATOM 736 C CA . GLU A 1 98 ? 6.090 -5.454 2.768 1.00 94.00 98 GLU A CA 1
ATOM 737 C C . GLU A 1 98 ? 4.886 -5.727 3.688 1.00 94.00 98 GLU A C 1
ATOM 739 O O . GLU A 1 98 ? 5.027 -5.743 4.907 1.00 94.00 98 GLU A O 1
ATOM 744 N N . ALA A 1 99 ? 3.714 -6.020 3.115 1.00 95.31 99 ALA A N 1
ATOM 745 C CA . ALA A 1 99 ? 2.499 -6.337 3.862 1.00 95.31 99 ALA A CA 1
ATOM 746 C C . ALA A 1 99 ? 2.620 -7.632 4.679 1.00 95.31 99 ALA A C 1
ATOM 748 O O . ALA A 1 99 ? 2.139 -7.694 5.808 1.00 95.31 99 ALA A O 1
ATOM 749 N N . VAL A 1 100 ? 3.276 -8.662 4.140 1.00 94.88 100 VAL A N 1
ATOM 750 C CA . VAL A 1 100 ? 3.489 -9.930 4.857 1.00 94.88 100 VAL A CA 1
ATOM 751 C C . VAL A 1 100 ? 4.527 -9.776 5.976 1.00 94.88 100 VAL A C 1
ATOM 753 O O . VAL A 1 100 ? 4.397 -10.398 7.025 1.00 94.88 100 VAL A O 1
ATOM 756 N N . GLN A 1 101 ? 5.533 -8.918 5.790 1.00 94.44 101 GLN A N 1
ATOM 757 C CA . GLN A 1 101 ? 6.639 -8.724 6.741 1.00 94.44 101 GLN A CA 1
ATOM 758 C C . GLN A 1 101 ? 6.398 -7.585 7.750 1.00 94.44 101 GLN A C 1
ATOM 760 O O . GLN A 1 101 ? 7.247 -7.319 8.599 1.00 94.44 101 GLN A O 1
ATOM 765 N N . CYS A 1 102 ? 5.245 -6.910 7.695 1.00 94.25 102 CYS A N 1
ATOM 766 C CA . CYS A 1 102 ? 5.005 -5.677 8.451 1.00 94.25 102 CYS A CA 1
ATOM 767 C C . CYS A 1 102 ? 4.893 -5.844 9.974 1.00 94.25 102 CYS A C 1
ATOM 769 O O . CYS A 1 102 ? 4.953 -4.844 10.692 1.00 94.25 102 CYS A O 1
ATOM 771 N N . SER A 1 103 ? 4.742 -7.071 10.485 1.00 93.19 103 SER A N 1
ATOM 772 C CA . SER A 1 103 ? 4.489 -7.347 11.908 1.00 93.19 103 SER A CA 1
ATOM 773 C C . SER A 1 103 ? 5.535 -6.725 12.841 1.00 93.19 103 SER A C 1
ATOM 775 O O . SER A 1 103 ? 5.182 -6.188 13.892 1.00 93.19 103 SER A O 1
ATOM 777 N N . ALA A 1 104 ? 6.806 -6.715 12.428 1.00 91.50 104 ALA A N 1
ATOM 778 C CA . ALA A 1 104 ? 7.903 -6.109 13.180 1.00 91.50 104 ALA A CA 1
ATOM 779 C C . ALA A 1 104 ? 7.814 -4.572 13.261 1.00 91.50 104 ALA A C 1
ATOM 781 O O . ALA A 1 104 ? 8.311 -3.969 14.211 1.00 91.50 104 ALA A O 1
ATOM 782 N N . SER A 1 105 ? 7.168 -3.922 12.290 1.00 93.81 105 SER A N 1
ATOM 783 C CA . SER A 1 105 ? 7.077 -2.460 12.197 1.00 93.81 105 SER A CA 1
ATOM 784 C C . SER A 1 105 ? 5.822 -1.877 12.852 1.00 93.81 105 SER A C 1
ATOM 786 O O . SER A 1 105 ? 5.799 -0.679 13.137 1.00 93.81 105 SER A O 1
ATOM 788 N N . LEU A 1 106 ? 4.806 -2.700 13.148 1.00 94.06 106 LEU A N 1
ATOM 789 C CA . LEU A 1 106 ? 3.497 -2.247 13.643 1.00 94.06 106 LEU A CA 1
ATOM 790 C C . LEU A 1 106 ? 3.588 -1.367 14.897 1.00 94.06 106 LEU A C 1
ATOM 792 O O . LEU A 1 106 ? 2.940 -0.325 14.957 1.00 94.06 106 LEU A O 1
ATOM 796 N N . LYS A 1 107 ? 4.418 -1.739 15.880 1.00 95.81 107 LYS A N 1
ATOM 797 C CA . LYS A 1 107 ? 4.585 -0.954 17.120 1.00 95.81 107 LYS A CA 1
ATOM 798 C C . LYS A 1 107 ? 5.181 0.429 16.850 1.00 95.81 107 LYS A C 1
ATOM 800 O O . LYS A 1 107 ? 4.753 1.420 17.435 1.00 95.81 107 LYS A O 1
ATOM 805 N N . SER A 1 108 ? 6.157 0.498 15.949 1.00 96.12 108 SER A N 1
ATOM 806 C CA . SER A 1 108 ? 6.798 1.755 1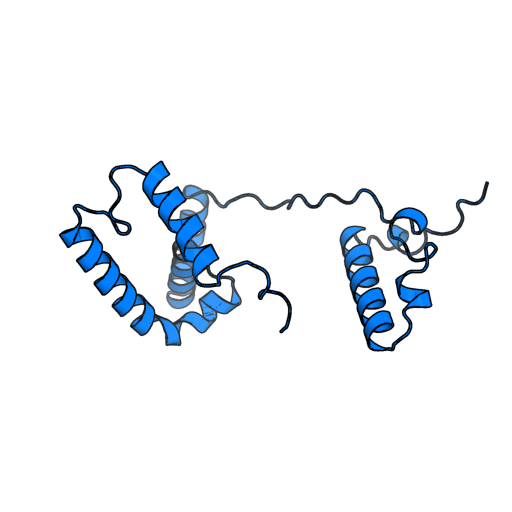5.563 1.00 96.12 108 SER A CA 1
ATOM 807 C C . SER A 1 108 ? 5.838 2.651 14.788 1.00 96.12 108 SER A C 1
ATOM 809 O O . SER A 1 108 ? 5.784 3.850 15.050 1.00 96.12 108 SER A O 1
ATOM 811 N N . TRP A 1 109 ? 5.050 2.077 13.875 1.00 95.19 109 TRP A N 1
ATOM 812 C CA . TRP A 1 109 ? 4.014 2.811 13.147 1.00 95.19 109 TRP A CA 1
ATOM 813 C C . TRP A 1 109 ? 2.935 3.340 14.081 1.00 95.19 109 TRP A C 1
ATOM 815 O O . TRP A 1 109 ? 2.570 4.504 13.970 1.00 95.19 109 TRP A O 1
ATOM 825 N N . TRP A 1 110 ? 2.479 2.528 15.036 1.00 96.06 110 TRP A N 1
ATOM 826 C CA . TRP A 1 110 ? 1.509 2.945 16.045 1.00 96.06 110 TRP A CA 1
ATOM 827 C C . TRP A 1 110 ? 1.989 4.175 16.822 1.00 96.06 110 TRP A C 1
ATOM 829 O O . TRP A 1 110 ? 1.305 5.193 16.838 1.00 96.06 110 TRP A O 1
ATOM 839 N N . LYS A 1 111 ? 3.217 4.138 17.354 1.00 97.56 111 LYS A N 1
ATOM 840 C CA . LYS A 1 111 ? 3.813 5.278 18.069 1.00 97.56 111 LYS A CA 1
ATOM 841 C C . LYS A 1 111 ? 3.911 6.539 17.199 1.00 97.56 111 LYS A C 1
ATOM 843 O O . LYS A 1 111 ? 3.670 7.646 17.671 1.00 97.56 111 LYS A O 1
ATOM 848 N N . GLN A 1 112 ? 4.285 6.386 15.928 1.00 96.69 112 GLN A N 1
ATOM 849 C CA . GLN A 1 112 ? 4.360 7.513 14.991 1.00 96.69 112 GLN A CA 1
ATOM 850 C C . GLN A 1 112 ? 2.973 8.085 14.672 1.00 96.69 112 GLN A C 1
ATOM 852 O O . GLN A 1 112 ? 2.831 9.300 14.553 1.00 96.69 112 GLN A O 1
ATOM 857 N N . LEU A 1 113 ? 1.950 7.231 14.571 1.00 95.75 113 LEU A N 1
ATOM 858 C CA . LEU A 1 113 ? 0.562 7.647 14.375 1.00 95.75 113 LEU A CA 1
ATOM 859 C C . LEU A 1 113 ? 0.023 8.395 15.596 1.00 95.75 113 LEU A C 1
ATOM 861 O O . LEU A 1 113 ? -0.552 9.463 15.422 1.00 95.75 113 LEU A O 1
ATOM 865 N N . GLU A 1 114 ? 0.263 7.902 16.813 1.00 97.75 114 GLU A N 1
ATOM 866 C CA . GLU A 1 114 ? -0.105 8.606 18.052 1.00 97.75 114 GLU A CA 1
ATOM 867 C C . GLU A 1 114 ? 0.516 10.007 18.102 1.00 97.75 114 GLU A C 1
ATOM 869 O O . GLU A 1 114 ? -0.172 10.994 18.359 1.00 97.75 114 GLU A O 1
ATOM 874 N N . GLN A 1 115 ? 1.808 10.119 17.778 1.00 97.25 115 GLN A N 1
ATOM 875 C CA . GLN A 1 115 ? 2.488 11.410 17.717 1.00 97.25 115 GLN A CA 1
ATOM 876 C C . GLN A 1 115 ? 1.885 12.334 16.647 1.00 97.25 115 GLN A C 1
ATOM 878 O O . GLN A 1 115 ? 1.714 13.530 16.885 1.00 97.25 115 GLN A O 1
ATOM 883 N N . ALA A 1 116 ? 1.566 11.799 15.467 1.00 96.19 116 ALA A N 1
ATOM 884 C CA . ALA A 1 116 ? 0.949 12.564 14.389 1.00 96.19 116 ALA A CA 1
ATOM 885 C C . ALA A 1 116 ? -0.443 13.082 14.784 1.00 96.19 116 ALA A C 1
ATOM 887 O O . ALA A 1 116 ? -0.751 14.246 14.525 1.00 96.19 116 ALA A O 1
ATOM 888 N N . ILE A 1 117 ? -1.251 12.250 15.449 1.00 96.75 117 ILE A N 1
ATOM 889 C CA . ILE A 1 117 ? -2.569 12.627 15.976 1.00 96.75 117 ILE A CA 1
ATOM 890 C C . ILE A 1 117 ? -2.421 13.762 16.992 1.00 96.75 117 ILE A C 1
ATOM 892 O O . ILE A 1 117 ? -3.058 14.798 16.823 1.00 96.75 117 ILE A O 1
ATOM 896 N N . ALA A 1 118 ? -1.509 13.635 17.961 1.00 97.06 118 ALA A N 1
ATOM 897 C CA . ALA A 1 118 ? -1.273 14.674 18.965 1.00 97.06 118 ALA A CA 1
ATOM 898 C C . ALA A 1 118 ? -0.866 16.024 18.338 1.00 97.06 118 ALA A C 1
ATOM 900 O O . ALA A 1 118 ? -1.348 17.082 18.742 1.00 97.06 118 ALA A O 1
ATOM 901 N N . ILE A 1 119 ? -0.006 16.005 17.312 1.00 96.62 119 ILE A N 1
ATOM 902 C CA . ILE A 1 119 ? 0.377 17.218 16.570 1.00 96.62 119 ILE A CA 1
ATOM 903 C C . ILE A 1 119 ? -0.826 17.811 15.830 1.00 96.62 119 ILE A C 1
ATOM 905 O O . ILE A 1 119 ? -0.997 19.030 15.819 1.00 96.62 119 ILE A O 1
ATOM 909 N N . ALA A 1 120 ? -1.647 16.969 15.198 1.00 95.19 120 ALA A N 1
ATOM 910 C CA . ALA A 1 120 ? -2.830 17.421 14.480 1.00 95.19 120 ALA A CA 1
ATOM 911 C C . ALA A 1 120 ? -3.848 18.061 15.434 1.00 95.19 120 ALA A C 1
ATOM 913 O O . ALA A 1 120 ? -4.351 19.139 15.129 1.00 95.19 120 ALA A O 1
ATOM 914 N N . GLU A 1 121 ? -4.104 17.467 16.600 1.00 95.62 121 GLU A N 1
ATOM 915 C CA . GLU A 1 121 ? -5.002 18.016 17.626 1.00 95.62 121 GLU A CA 1
ATOM 916 C C . GLU A 1 121 ? -4.555 19.407 18.095 1.00 95.62 121 GLU A C 1
ATOM 918 O O . GLU A 1 121 ? -5.360 20.337 18.128 1.00 95.62 121 GLU A O 1
ATOM 923 N N . GLN A 1 122 ? -3.254 19.596 18.343 1.00 94.88 122 GLN A N 1
ATOM 924 C CA . GLN A 1 122 ? -2.679 20.900 18.708 1.00 94.88 122 GLN A CA 1
ATOM 925 C C . GLN A 1 122 ? -2.805 21.962 17.604 1.00 94.88 122 GLN A C 1
ATOM 927 O O . GLN A 1 122 ? -2.727 23.157 17.878 1.00 94.88 122 GLN A O 1
ATOM 932 N N . ARG A 1 123 ? -2.977 21.538 16.349 1.00 93.94 123 ARG A N 1
ATOM 933 C CA . ARG A 1 123 ? -2.964 22.392 15.151 1.00 93.94 123 ARG A CA 1
ATOM 934 C C . ARG A 1 123 ? -4.312 22.424 14.431 1.00 93.94 123 ARG A C 1
ATOM 936 O O . ARG A 1 123 ? -4.365 22.662 13.224 1.00 93.94 123 ARG A O 1
ATOM 943 N N . GLY A 1 124 ? -5.406 22.140 15.140 1.00 90.75 124 GLY A N 1
ATOM 944 C CA . GLY A 1 124 ? -6.757 22.184 14.571 1.00 90.75 124 GLY A CA 1
ATOM 945 C C . GLY A 1 124 ? -6.962 21.197 13.413 1.00 90.75 124 GLY A C 1
ATOM 946 O O . GLY A 1 124 ? -7.568 21.540 12.401 1.00 90.75 124 GLY A O 1
ATOM 947 N N . GLY A 1 125 ? -6.400 19.993 13.530 1.00 90.75 125 GLY A N 1
ATOM 948 C CA . GLY A 1 125 ? -6.473 18.915 12.540 1.00 90.75 125 GLY A CA 1
ATOM 949 C C . GLY A 1 125 ? -5.359 18.917 11.487 1.00 90.75 125 GLY A C 1
ATOM 950 O O . GLY A 1 125 ? -5.392 18.098 10.569 1.00 90.75 125 GLY A O 1
ATOM 951 N N . LYS A 1 126 ? -4.365 19.811 11.580 1.00 91.88 126 LYS A N 1
ATOM 952 C CA . LYS A 1 126 ? -3.317 19.967 10.556 1.00 91.88 126 LYS A CA 1
ATOM 953 C C . LYS A 1 126 ? -1.980 19.363 10.981 1.00 91.88 126 LYS A C 1
ATOM 955 O O . LYS A 1 126 ? -1.383 19.771 11.969 1.00 91.88 126 LYS A O 1
ATOM 960 N N . LEU A 1 127 ? -1.422 18.471 10.163 1.00 93.19 127 LEU A N 1
ATOM 961 C CA . LEU A 1 127 ? -0.049 17.981 10.368 1.00 93.19 127 LEU A CA 1
ATOM 962 C C . LEU A 1 127 ? 0.998 19.041 9.998 1.00 93.19 127 LEU A C 1
ATOM 964 O O . LEU A 1 127 ? 1.944 19.290 10.746 1.00 93.19 127 LEU A O 1
ATOM 968 N N . ILE A 1 128 ? 0.808 19.699 8.853 1.00 94.31 128 ILE A N 1
ATOM 969 C CA . ILE A 1 128 ? 1.621 20.835 8.415 1.00 94.31 128 ILE A CA 1
ATOM 970 C C . ILE A 1 128 ? 0.829 22.102 8.719 1.00 94.31 128 ILE A C 1
ATOM 972 O O . ILE A 1 128 ? -0.211 22.340 8.107 1.00 94.31 128 ILE A O 1
ATOM 976 N N . ASP A 1 129 ? 1.327 22.908 9.655 1.00 92.62 129 ASP A N 1
ATOM 977 C CA . ASP A 1 129 ? 0.663 24.141 10.074 1.00 92.62 129 ASP A CA 1
ATOM 978 C C . ASP A 1 129 ? 0.815 25.244 9.016 1.00 92.62 129 ASP A C 1
ATOM 980 O O . ASP A 1 129 ? 1.759 26.046 9.009 1.00 92.62 129 ASP A O 1
ATOM 984 N N . LYS A 1 130 ? -0.092 25.206 8.039 1.00 93.50 130 LYS A N 1
ATOM 985 C CA . LYS A 1 130 ? -0.268 26.225 7.009 1.00 93.50 130 LYS A CA 1
ATOM 986 C C . LYS A 1 130 ? -1.752 26.545 6.839 1.00 93.50 130 LYS A C 1
ATOM 988 O O . LYS A 1 130 ? -2.608 25.685 7.074 1.00 93.50 130 LYS A O 1
ATOM 993 N N . PRO A 1 131 ? -2.084 27.788 6.461 1.00 90.38 131 PRO A N 1
ATOM 994 C CA . PRO A 1 131 ? -3.474 28.228 6.380 1.00 90.38 131 PRO A CA 1
ATOM 995 C C . PRO A 1 131 ? -4.267 27.460 5.313 1.00 90.38 131 PRO A C 1
ATOM 997 O O . PRO A 1 131 ? -5.405 27.091 5.589 1.00 90.38 131 PRO A O 1
ATOM 1000 N N . ASP A 1 132 ? -3.647 27.114 4.179 1.00 92.56 132 ASP A N 1
ATOM 1001 C CA . ASP A 1 132 ? -4.266 26.362 3.080 1.00 92.56 132 ASP A CA 1
ATOM 1002 C C . ASP A 1 132 ? -3.366 25.239 2.516 1.00 92.56 132 ASP A C 1
ATOM 1004 O O . ASP A 1 132 ? -2.164 25.152 2.802 1.00 92.56 132 ASP A O 1
ATOM 1008 N N . LEU A 1 133 ? -3.968 24.368 1.695 1.00 91.75 133 LEU A N 1
ATOM 1009 C CA . LEU A 1 133 ? -3.310 23.208 1.086 1.00 91.75 133 LEU A CA 1
ATOM 1010 C C . LEU A 1 133 ? -2.157 23.600 0.152 1.00 91.75 133 LEU A C 1
ATOM 1012 O O . LEU A 1 133 ? -1.127 22.926 0.151 1.00 91.75 133 LEU A O 1
ATOM 1016 N N . ASN A 1 134 ? -2.288 24.682 -0.618 1.00 94.69 134 ASN A N 1
ATOM 1017 C CA . ASN A 1 134 ? -1.244 25.109 -1.551 1.00 94.69 134 ASN A CA 1
ATOM 1018 C C . ASN A 1 134 ? 0.013 25.546 -0.793 1.00 94.69 134 ASN A C 1
ATOM 1020 O O . ASN A 1 134 ? 1.129 25.171 -1.166 1.00 94.69 134 ASN A O 1
ATOM 1024 N N . GLN A 1 135 ? -0.155 26.275 0.311 1.00 93.94 135 GLN A N 1
ATOM 1025 C CA . GLN A 1 135 ? 0.948 26.658 1.188 1.00 93.94 135 GLN A CA 1
ATOM 1026 C C . GLN A 1 135 ? 1.559 25.447 1.899 1.00 93.94 135 GLN A C 1
ATOM 1028 O O . GLN A 1 135 ? 2.785 25.351 1.978 1.00 93.94 135 GLN A O 1
ATOM 1033 N N . ALA A 1 136 ? 0.746 24.486 2.353 1.00 94.19 136 ALA A N 1
ATOM 1034 C CA . ALA A 1 136 ? 1.237 23.234 2.935 1.00 94.19 136 ALA A CA 1
ATOM 1035 C C . ALA A 1 136 ? 2.063 22.410 1.930 1.00 94.19 136 ALA A C 1
ATOM 1037 O O . ALA A 1 136 ? 3.169 21.965 2.244 1.00 94.19 136 ALA A O 1
ATOM 1038 N N . MET A 1 137 ? 1.571 22.259 0.697 1.00 94.50 137 MET A N 1
ATOM 1039 C CA . MET A 1 137 ? 2.268 21.551 -0.381 1.00 94.50 137 MET A CA 1
ATOM 1040 C C . MET A 1 137 ? 3.560 22.259 -0.797 1.00 94.50 137 MET A C 1
ATOM 1042 O O . MET A 1 137 ? 4.580 21.603 -1.025 1.00 94.50 137 MET A O 1
ATOM 1046 N N . THR A 1 138 ? 3.536 23.591 -0.877 1.00 94.81 138 THR A N 1
ATOM 1047 C CA . THR A 1 138 ? 4.724 24.403 -1.176 1.00 94.81 138 THR A CA 1
ATOM 1048 C C . THR A 1 138 ? 5.766 24.242 -0.077 1.00 94.81 138 THR A C 1
ATOM 1050 O O . THR A 1 138 ? 6.925 23.937 -0.365 1.00 94.81 138 THR A O 1
ATOM 1053 N N . TYR A 1 139 ? 5.346 24.362 1.185 1.00 93.94 139 TYR A N 1
ATOM 1054 C CA . TYR A 1 139 ? 6.198 24.134 2.346 1.00 93.94 139 TYR A CA 1
ATOM 1055 C C . TYR A 1 139 ? 6.855 22.750 2.282 1.00 93.94 139 TYR A C 1
ATOM 1057 O O . TYR A 1 139 ? 8.082 22.666 2.352 1.00 93.94 139 TYR A O 1
ATOM 1065 N N . TRP A 1 140 ? 6.068 21.692 2.055 1.00 91.88 140 TRP A N 1
ATOM 1066 C CA . TRP A 1 140 ? 6.561 20.319 1.938 1.00 91.88 140 TRP A CA 1
ATOM 1067 C C . TRP A 1 140 ? 7.634 20.170 0.855 1.00 91.88 140 TRP A C 1
ATOM 1069 O O .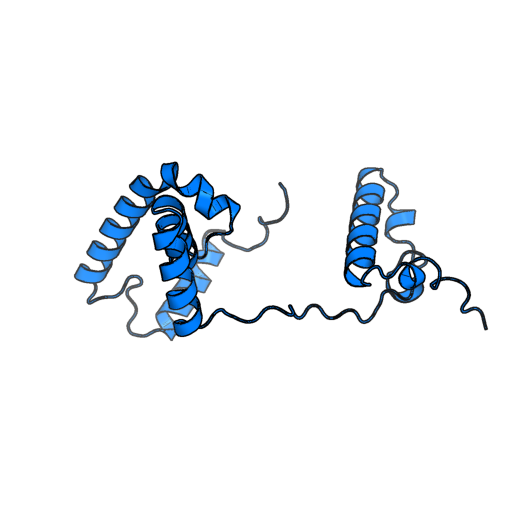 TRP A 1 140 ? 8.737 19.707 1.143 1.00 91.88 140 TRP A O 1
ATOM 1079 N N . ARG A 1 141 ? 7.353 20.591 -0.386 1.00 88.88 141 ARG A N 1
ATOM 1080 C CA . ARG A 1 141 ? 8.274 20.423 -1.529 1.00 88.88 141 ARG A CA 1
ATOM 1081 C C . ARG A 1 141 ? 9.599 21.156 -1.325 1.00 88.88 141 ARG A C 1
ATOM 1083 O O . ARG A 1 141 ? 10.662 20.606 -1.615 1.00 88.88 141 ARG A O 1
ATOM 1090 N N . VAL A 1 142 ? 9.533 22.387 -0.813 1.00 90.69 142 VAL A N 1
ATOM 1091 C CA . VAL A 1 142 ? 10.718 23.220 -0.578 1.00 90.69 142 VAL A CA 1
ATOM 1092 C C . VAL A 1 142 ? 11.574 22.630 0.538 1.00 90.69 142 VAL A C 1
ATOM 1094 O O . VAL A 1 142 ? 12.787 22.506 0.375 1.00 90.69 142 VAL A O 1
ATOM 1097 N N . HIS A 1 143 ? 10.963 22.234 1.656 1.00 89.62 143 HIS A N 1
ATOM 1098 C CA . HIS A 1 143 ? 11.714 21.748 2.812 1.00 89.62 143 HIS A CA 1
ATOM 1099 C C . HIS A 1 143 ? 12.299 20.359 2.568 1.00 89.62 143 HIS A C 1
ATOM 1101 O O . HIS A 1 143 ? 13.480 20.173 2.835 1.00 89.62 143 HIS A O 1
ATOM 1107 N N . THR A 1 144 ? 11.539 19.429 1.979 1.00 87.38 144 THR A N 1
ATOM 1108 C CA . THR A 1 144 ? 12.043 18.082 1.635 1.00 87.38 144 THR A CA 1
ATOM 1109 C C . THR A 1 144 ? 13.241 18.143 0.685 1.00 87.38 144 THR A C 1
ATOM 1111 O O . THR A 1 144 ? 14.246 17.473 0.908 1.00 87.38 144 THR A O 1
ATOM 1114 N N . THR A 1 145 ? 13.197 19.018 -0.322 1.00 84.69 145 THR A N 1
ATOM 1115 C CA . THR A 1 145 ? 14.323 19.198 -1.250 1.00 84.69 145 THR A CA 1
ATOM 1116 C C . THR A 1 145 ? 15.547 19.803 -0.557 1.00 84.69 145 THR A C 1
ATOM 1118 O O . THR A 1 145 ? 16.666 19.343 -0.787 1.00 84.69 145 THR A O 1
ATOM 1121 N N . ARG A 1 146 ? 15.351 20.810 0.308 1.00 85.25 146 ARG A N 1
ATOM 1122 C CA . ARG A 1 146 ? 16.439 21.476 1.048 1.00 85.25 146 ARG A CA 1
ATOM 1123 C C . ARG A 1 146 ? 17.171 20.539 2.006 1.00 85.25 146 ARG A C 1
ATOM 1125 O O . ARG A 1 146 ? 18.379 20.667 2.146 1.00 85.25 146 ARG A O 1
ATOM 1132 N N . ILE A 1 147 ? 16.463 19.592 2.621 1.00 86.00 147 ILE A N 1
ATOM 1133 C CA . ILE A 1 147 ? 17.048 18.608 3.549 1.00 86.00 147 ILE A CA 1
ATOM 1134 C C . ILE A 1 147 ? 17.585 17.352 2.843 1.00 86.00 147 ILE A C 1
ATOM 1136 O O . ILE A 1 147 ? 17.894 16.363 3.496 1.00 86.00 147 ILE A O 1
ATOM 1140 N N . GLY A 1 148 ? 17.700 17.375 1.510 1.00 80.94 148 GLY A N 1
ATOM 1141 C CA . GLY A 1 148 ? 18.368 16.317 0.752 1.00 80.94 148 GLY A CA 1
ATOM 1142 C C . GLY A 1 148 ? 17.478 15.154 0.313 1.00 80.94 148 GLY A C 1
ATOM 1143 O O . GLY A 1 148 ? 17.981 14.254 -0.353 1.00 80.94 148 GLY A O 1
ATOM 1144 N N . LEU A 1 149 ? 16.161 15.191 0.562 1.00 77.06 149 LEU A N 1
ATOM 1145 C CA . LEU A 1 149 ? 15.196 14.240 -0.017 1.00 77.06 149 LEU A CA 1
ATOM 1146 C C . LEU A 1 149 ? 14.909 14.579 -1.489 1.00 77.06 149 LEU A C 1
ATOM 1148 O O . LEU A 1 149 ? 13.767 14.741 -1.917 1.00 77.06 149 LEU A O 1
ATOM 1152 N N . ASN A 1 150 ? 15.970 14.716 -2.280 1.00 72.69 150 ASN A N 1
ATOM 1153 C CA . ASN A 1 150 ? 15.884 14.753 -3.727 1.00 72.69 150 ASN A CA 1
ATOM 1154 C C . ASN A 1 150 ? 16.005 13.308 -4.237 1.00 72.69 150 ASN A C 1
ATOM 1156 O O . ASN A 1 150 ? 16.791 12.520 -3.724 1.00 72.69 150 ASN A O 1
ATOM 1160 N N . GLY A 1 151 ? 15.206 12.925 -5.236 1.00 61.94 151 GLY A N 1
ATOM 1161 C CA . GLY A 1 151 ? 15.118 11.541 -5.734 1.00 61.94 151 GLY A CA 1
ATOM 1162 C C . GLY A 1 151 ? 16.397 10.969 -6.371 1.00 61.94 151 GLY A C 1
ATOM 1163 O O . GLY A 1 151 ? 16.315 9.998 -7.118 1.00 61.94 151 GLY A O 1
ATOM 1164 N N . ARG A 1 152 ? 17.572 11.562 -6.119 1.00 56.69 152 ARG A N 1
ATOM 1165 C CA . ARG A 1 152 ? 18.878 11.133 -6.632 1.00 56.69 152 ARG A CA 1
ATOM 1166 C C . ARG A 1 152 ? 19.433 9.895 -5.915 1.00 56.69 152 ARG A C 1
ATOM 1168 O O . ARG A 1 152 ? 20.314 9.257 -6.471 1.00 56.69 152 ARG A O 1
ATOM 1175 N N . GLY A 1 153 ? 18.907 9.533 -4.741 1.00 53.72 153 GLY A N 1
ATOM 1176 C CA . GLY A 1 153 ? 19.342 8.359 -3.963 1.00 53.72 153 GLY A CA 1
ATOM 1177 C C . GLY A 1 153 ? 18.604 7.043 -4.249 1.00 53.72 153 GLY A C 1
ATOM 1178 O O . GLY A 1 153 ? 18.953 6.026 -3.675 1.00 53.72 153 GLY A O 1
ATOM 1179 N N . SER A 1 154 ? 17.592 7.013 -5.124 1.00 47.09 154 SER A N 1
ATOM 1180 C CA . SER A 1 154 ? 16.756 5.811 -5.343 1.00 47.09 154 SER A CA 1
ATOM 1181 C C . SER A 1 154 ? 17.368 4.772 -6.306 1.00 47.09 154 SER A C 1
ATOM 1183 O O . SER A 1 154 ? 16.647 3.934 -6.853 1.00 47.09 154 SER A O 1
ATOM 1185 N N . ARG A 1 155 ? 18.671 4.846 -6.590 1.00 43.44 155 ARG A N 1
ATOM 1186 C CA . ARG A 1 155 ? 19.349 3.981 -7.563 1.00 43.44 155 ARG A CA 1
ATOM 1187 C C . ARG A 1 155 ? 20.701 3.546 -7.013 1.00 43.44 155 ARG A C 1
ATOM 1189 O O . ARG A 1 155 ? 21.714 4.152 -7.330 1.00 43.44 155 ARG A O 1
ATOM 1196 N N . ASN A 1 156 ? 20.653 2.553 -6.143 1.00 37.31 156 ASN A N 1
ATOM 1197 C CA . ASN A 1 156 ? 21.645 1.510 -5.910 1.00 37.31 156 ASN A CA 1
ATOM 1198 C C . ASN A 1 156 ? 21.129 0.768 -4.686 1.00 37.31 156 ASN A C 1
ATOM 1200 O O . ASN A 1 156 ? 21.083 1.381 -3.629 1.00 37.31 156 ASN A O 1
ATOM 1204 N N . ASP A 1 157 ? 20.594 -0.427 -4.931 1.00 36.16 157 ASP A N 1
ATOM 1205 C CA . ASP A 1 157 ? 20.558 -1.638 -4.100 1.00 36.16 157 ASP A CA 1
ATOM 1206 C C . ASP A 1 157 ? 19.824 -2.718 -4.917 1.00 36.16 157 ASP A C 1
ATOM 1208 O O . ASP A 1 157 ? 18.705 -2.434 -5.418 1.00 36.16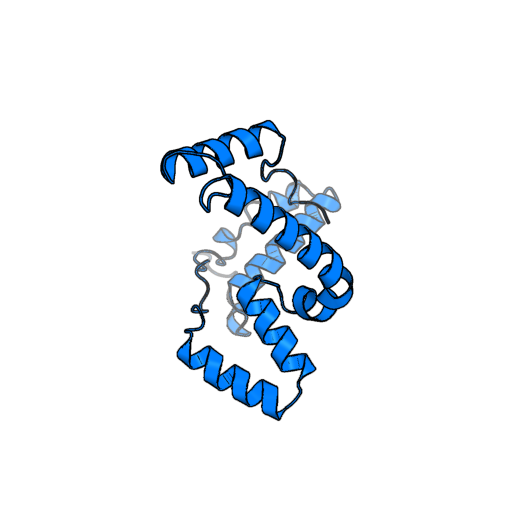 157 ASP A O 1
#

Mean predicted aligned error: 10.76 Å

Foldseek 3Di:
DDPDAADPVVVVVDDLVVVVVVLVVVLVVCVVV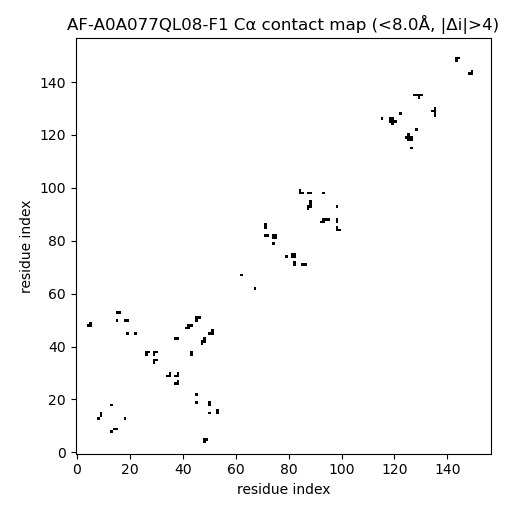VVVCVSPPPCSDCVVNVSPDDDPDDPDDDQDPVNLVVVLVVQVVVDPLSSQLSVCCVVVVDDPVCSVVCPVVVVVVVVVVVVQVVCCVVQVNDSQNDPDPVVSVVVVVVVCVVVPVDPPPVDDD

Organism: NCBI:txid1379677

InterPro domains:
  IPR024456 Integrase catalytic domain, putative [PF12835] (50-115)
  IPR024457 Putative integrase, N-terminal [PF12834] (9-38)

Sequence (157 aa):
MNTGGSTAYSSQGVAKRTVQNEMSALRNIFRMAGWEKLETSPRLSNQVLGLSGASRAGTKQAIPDATFQVVYQKALERDAGFAVTLKLARLMGLRSQEAVQCSASLKSWWKQLEQAIAIAEQRGGKLIDKPDLNQAMTYWRVHTTRIGLNGRGSRND

Radius of gyration: 24.0 Å; Cα contacts (8 Å, |Δi|>4): 69; chains: 1; bounding box: 51×46×67 Å

pLDDT: mean 84.5, std 15.52, range [32.75, 97.75]